Protein AF-A0AAP5HB77-F1 (afdb_monomer_lite)

Secondary structure (DSSP, 8-state):
-HHHH-EEEE-SS-EEEEETTTTEEE--TT-TT--EEEEEEEEETTEEEEEETTEEEEEEEETTEEEEEETT-SS-EEEEE-

Foldseek 3Di:
DLVLVAAWWDDPVWIKHADSVVQWIDTDPVCVPDIFGKAWDDDDPQWTWIDGPNWIKIWRGDRQWTWIDTDPHPGIDIIGGD

Radius of gyration: 11.19 Å; chains: 1; bounding box: 27×27×26 Å

Structure (mmCIF, N/CA/C/O backbone):
data_AF-A0AAP5HB77-F1
#
_entry.id   AF-A0AAP5HB77-F1
#
loop_
_atom_site.group_PDB
_atom_site.id
_atom_site.type_symbol
_atom_site.label_atom_id
_atom_site.label_alt_id
_atom_site.label_comp_id
_atom_site.label_asym_id
_atom_site.label_entity_id
_atom_site.label_seq_id
_atom_site.pdbx_PDB_ins_code
_atom_site.Cartn_x
_atom_site.Cartn_y
_atom_site.Cartn_z
_atom_site.occupancy
_atom_site.B_iso_or_equiv
_atom_site.auth_seq_id
_atom_site.auth_comp_id
_atom_site.auth_asym_id
_atom_site.auth_atom_id
_atom_site.pdbx_PDB_model_num
ATOM 1 N N . MET A 1 1 ? -11.651 1.599 7.606 1.00 88.00 1 MET A N 1
ATOM 2 C CA . MET A 1 1 ? -10.613 0.971 6.767 1.00 88.00 1 MET A CA 1
ATOM 3 C C . MET A 1 1 ? -9.794 1.984 5.972 1.00 88.00 1 MET A C 1
ATOM 5 O O . MET A 1 1 ? -8.600 2.058 6.197 1.00 88.00 1 MET A O 1
ATOM 9 N N . LEU A 1 2 ? -10.400 2.828 5.128 1.00 92.19 2 LEU A N 1
ATOM 10 C CA . LEU A 1 2 ? -9.669 3.787 4.272 1.00 92.19 2 LEU A CA 1
ATOM 11 C C . LEU A 1 2 ? -8.636 4.652 5.016 1.00 92.19 2 LEU A C 1
ATOM 13 O O . LEU A 1 2 ? -7.475 4.693 4.629 1.00 92.19 2 LEU A O 1
ATOM 17 N N . LYS A 1 3 ? -9.018 5.233 6.161 1.00 93.31 3 LYS A N 1
ATOM 18 C CA . LYS A 1 3 ? -8.097 6.003 7.017 1.00 93.31 3 LYS A CA 1
ATOM 19 C C . LYS A 1 3 ? -6.864 5.204 7.464 1.00 93.31 3 LYS A C 1
ATOM 21 O O . LYS A 1 3 ? -5.801 5.777 7.642 1.00 93.31 3 LYS A O 1
ATOM 26 N N . GLN A 1 4 ? -7.001 3.890 7.658 1.00 92.50 4 GLN A N 1
ATOM 27 C CA . GLN A 1 4 ? -5.872 3.028 8.008 1.00 92.50 4 GLN A CA 1
ATOM 28 C C . GLN A 1 4 ? -4.960 2.789 6.812 1.00 92.50 4 GLN A C 1
ATOM 30 O O . GLN A 1 4 ? -3.772 2.634 7.028 1.00 92.50 4 GLN A O 1
ATOM 35 N N . MET A 1 5 ? -5.468 2.774 5.581 1.00 96.00 5 MET A N 1
ATOM 36 C CA . MET A 1 5 ? -4.635 2.600 4.388 1.00 96.00 5 MET A CA 1
ATOM 37 C C . MET A 1 5 ? -3.851 3.861 4.030 1.00 96.00 5 MET A C 1
ATOM 39 O O . MET A 1 5 ? -2.747 3.759 3.505 1.00 96.00 5 MET A O 1
ATOM 43 N N . HIS A 1 6 ? -4.425 5.036 4.297 1.00 97.19 6 HIS A N 1
ATOM 44 C CA . HIS A 1 6 ? -3.823 6.323 3.965 1.00 97.19 6 HIS A CA 1
ATOM 45 C C . HIS A 1 6 ? -2.424 6.465 4.577 1.00 97.19 6 HIS A C 1
ATOM 47 O O . HIS A 1 6 ? -2.243 6.199 5.766 1.00 97.19 6 HIS A O 1
ATOM 53 N N . GLY A 1 7 ? -1.453 6.917 3.788 1.00 96.31 7 GLY A N 1
ATOM 54 C CA . GLY A 1 7 ? -0.099 7.232 4.236 1.00 96.31 7 GLY A CA 1
ATOM 55 C C . GLY A 1 7 ? 0.993 6.665 3.334 1.00 96.31 7 GLY A C 1
ATOM 56 O O . GLY A 1 7 ? 0.734 6.146 2.246 1.00 96.31 7 GLY A O 1
ATOM 57 N N . THR A 1 8 ? 2.232 6.781 3.808 1.00 96.31 8 THR A N 1
ATOM 58 C CA . THR A 1 8 ? 3.403 6.190 3.156 1.00 96.31 8 THR A CA 1
ATOM 59 C C . THR A 1 8 ? 3.794 4.912 3.879 1.00 96.31 8 THR A C 1
ATOM 61 O O . THR A 1 8 ? 3.966 4.896 5.097 1.00 96.31 8 THR A O 1
ATOM 64 N N . TRP A 1 9 ? 3.965 3.849 3.111 1.00 96.81 9 TRP A N 1
ATOM 65 C CA . TRP A 1 9 ? 4.343 2.519 3.557 1.00 96.81 9 TRP A CA 1
ATOM 66 C C . TRP A 1 9 ? 5.674 2.164 2.928 1.00 96.81 9 TRP A C 1
ATOM 68 O O . TRP A 1 9 ? 5.861 2.359 1.726 1.00 96.81 9 TRP A O 1
ATOM 78 N N . ARG A 1 10 ? 6.618 1.668 3.722 1.00 95.31 10 ARG A N 1
ATOM 79 C CA . ARG A 1 10 ? 7.972 1.425 3.233 1.00 95.31 10 ARG A CA 1
ATOM 80 C C . ARG A 1 10 ? 8.615 0.197 3.864 1.00 95.31 10 ARG A C 1
ATOM 82 O O . ARG A 1 10 ? 8.557 0.024 5.077 1.00 95.31 10 ARG A O 1
ATOM 89 N N . SER A 1 11 ? 9.291 -0.586 3.035 1.00 93.56 11 SER A N 1
ATOM 90 C CA . SER A 1 11 ? 10.284 -1.590 3.421 1.00 93.56 11 SER A CA 1
ATOM 91 C C . SER A 1 11 ? 11.654 -1.193 2.843 1.00 93.56 11 SER A C 1
ATOM 93 O O . SER A 1 11 ? 11.837 -0.087 2.323 1.00 93.56 11 SER A O 1
ATOM 95 N N . GLU A 1 12 ? 12.643 -2.081 2.922 1.00 90.06 12 GLU A N 1
ATOM 96 C CA . GLU A 1 12 ? 13.918 -1.894 2.215 1.00 90.06 12 GLU A CA 1
ATOM 97 C C . GLU A 1 12 ? 13.771 -2.003 0.691 1.00 90.06 12 GLU A C 1
ATOM 99 O O . GLU A 1 12 ? 14.573 -1.436 -0.047 1.00 90.06 12 GLU A O 1
ATOM 104 N N . LYS A 1 13 ? 12.739 -2.712 0.217 1.00 89.12 13 LYS A N 1
ATOM 105 C CA . LYS A 1 13 ? 12.553 -3.071 -1.197 1.00 89.12 13 LYS A CA 1
ATOM 106 C C . LYS A 1 13 ? 11.427 -2.294 -1.868 1.00 89.12 13 LYS A C 1
ATOM 108 O O . LYS A 1 13 ? 11.439 -2.139 -3.083 1.00 89.12 13 LYS A O 1
ATOM 113 N N . GLN A 1 14 ? 10.450 -1.839 -1.089 1.00 89.62 14 GLN A N 1
ATOM 114 C CA . GLN A 1 14 ? 9.203 -1.281 -1.592 1.00 89.62 14 GLN A CA 1
ATOM 115 C C . GLN A 1 14 ? 8.883 0.049 -0.920 1.00 89.62 14 GLN A C 1
ATOM 117 O O . GLN A 1 14 ? 9.131 0.259 0.270 1.00 89.62 14 GLN A O 1
ATOM 122 N N . LEU A 1 15 ? 8.268 0.941 -1.690 1.00 92.38 15 LEU A N 1
ATOM 123 C CA . LEU A 1 15 ? 7.627 2.146 -1.191 1.00 92.38 15 LEU A CA 1
ATOM 124 C C . LEU A 1 15 ? 6.259 2.253 -1.844 1.00 92.38 15 LEU A C 1
ATOM 126 O O . LEU A 1 15 ? 6.156 2.212 -3.066 1.00 92.38 15 LEU A O 1
ATOM 130 N N . ILE A 1 16 ? 5.227 2.424 -1.024 1.00 94.81 16 ILE A N 1
ATOM 131 C CA . ILE A 1 16 ? 3.869 2.666 -1.490 1.00 94.81 16 ILE A CA 1
ATOM 132 C C . ILE A 1 16 ? 3.301 3.876 -0.775 1.00 94.81 16 ILE A C 1
ATOM 134 O O . ILE A 1 16 ? 3.182 3.903 0.447 1.00 94.81 16 ILE A O 1
ATOM 138 N N . LEU A 1 17 ? 2.911 4.874 -1.552 1.00 96.50 17 LEU A N 1
ATOM 139 C CA . LEU A 1 17 ? 2.108 5.990 -1.089 1.00 96.50 17 LEU A CA 1
ATOM 140 C C . LEU A 1 17 ? 0.650 5.709 -1.435 1.00 96.50 17 LEU A C 1
ATOM 142 O O . LEU A 1 17 ? 0.335 5.403 -2.584 1.00 96.50 17 LEU A O 1
ATOM 146 N N . ILE A 1 18 ? -0.230 5.838 -0.447 1.00 97.31 18 ILE A N 1
ATOM 147 C CA . ILE A 1 18 ? -1.674 5.680 -0.601 1.00 97.31 18 ILE A CA 1
ATOM 148 C C . ILE A 1 18 ? -2.343 6.954 -0.096 1.00 97.31 18 ILE A C 1
ATOM 150 O O . ILE A 1 18 ? -2.283 7.270 1.089 1.00 97.31 18 ILE A O 1
ATOM 154 N N . ASP A 1 19 ? -3.018 7.664 -0.991 1.00 97.19 19 ASP A N 1
ATOM 155 C CA . ASP A 1 19 ? -3.873 8.801 -0.673 1.00 97.19 19 ASP A CA 1
ATOM 156 C C . ASP A 1 19 ? -5.330 8.398 -0.925 1.00 97.19 19 ASP A C 1
ATOM 158 O O . ASP A 1 19 ? -5.848 8.469 -2.041 1.00 97.19 19 ASP A O 1
ATOM 162 N N . THR A 1 20 ? -6.001 7.936 0.130 1.00 97.31 20 THR A N 1
ATOM 163 C CA . THR A 1 20 ? -7.413 7.534 0.051 1.00 97.31 20 THR A CA 1
ATOM 164 C C . THR A 1 20 ? -8.385 8.707 -0.017 1.00 97.31 20 THR A C 1
ATOM 166 O O . THR A 1 20 ? -9.566 8.478 -0.246 1.00 97.31 20 THR A O 1
ATOM 169 N N . GLU A 1 21 ? -7.940 9.941 0.229 1.00 97.25 21 GLU A N 1
ATOM 170 C CA . GLU A 1 21 ? -8.811 11.120 0.136 1.00 97.25 21 GLU A CA 1
ATOM 171 C C . GLU A 1 21 ? -8.954 11.551 -1.322 1.00 97.25 21 GLU A C 1
ATOM 173 O O . GLU A 1 21 ? -10.046 11.888 -1.774 1.00 97.25 21 GLU A O 1
ATOM 178 N N . ARG A 1 22 ? -7.854 11.474 -2.078 1.00 96.94 22 ARG A N 1
ATOM 179 C CA . ARG A 1 22 ? -7.826 11.787 -3.514 1.00 96.94 22 ARG A CA 1
ATOM 180 C C . ARG A 1 22 ? -7.978 10.567 -4.412 1.00 96.94 22 ARG A C 1
ATOM 182 O O . ARG A 1 22 ? -8.060 10.722 -5.626 1.00 96.94 22 ARG A O 1
ATOM 189 N N . MET A 1 23 ? -8.005 9.367 -3.831 1.00 97.44 23 MET A N 1
ATOM 190 C CA . MET A 1 23 ? -7.979 8.095 -4.557 1.00 97.44 23 MET A CA 1
ATOM 191 C C . MET A 1 23 ? -6.784 8.017 -5.515 1.00 97.44 23 MET A C 1
ATOM 193 O O . MET A 1 23 ? -6.906 7.656 -6.687 1.00 97.44 23 MET A O 1
ATOM 197 N N . LEU A 1 24 ? -5.605 8.335 -4.983 1.00 97.56 24 LEU A N 1
ATOM 198 C CA . LEU A 1 24 ? -4.331 8.302 -5.692 1.00 97.56 24 LEU A CA 1
ATOM 199 C C . LEU A 1 24 ? -3.318 7.430 -4.951 1.00 97.56 24 LEU A C 1
ATOM 201 O O . LEU A 1 24 ? -3.411 7.217 -3.743 1.00 97.56 24 LEU A O 1
ATOM 205 N N . GLY A 1 25 ? -2.313 6.951 -5.670 1.00 97.12 25 GLY A N 1
ATOM 206 C CA . GLY A 1 25 ? -1.190 6.247 -5.075 1.00 97.12 25 GLY A CA 1
ATOM 207 C C . GLY A 1 25 ? 0.087 6.367 -5.889 1.00 97.12 25 GLY A C 1
ATOM 208 O O . GLY A 1 25 ? 0.096 6.913 -6.991 1.00 97.12 25 GLY A O 1
ATOM 209 N N . ASN A 1 26 ? 1.183 5.877 -5.324 1.00 96.06 26 ASN A N 1
ATOM 210 C CA . ASN A 1 26 ? 2.466 5.759 -6.004 1.00 96.06 26 ASN A CA 1
ATOM 211 C C . ASN A 1 26 ? 3.193 4.515 -5.492 1.00 96.06 26 ASN A C 1
ATOM 213 O O . ASN A 1 26 ? 3.186 4.261 -4.293 1.00 96.06 26 ASN A O 1
ATOM 217 N N . ILE A 1 27 ? 3.815 3.771 -6.397 1.00 93.81 27 ILE A N 1
ATOM 218 C CA . ILE A 1 27 ? 4.583 2.552 -6.115 1.00 93.81 27 ILE A CA 1
ATOM 219 C C . ILE A 1 27 ? 6.030 2.637 -6.631 1.00 93.81 27 ILE A C 1
ATOM 221 O O . ILE A 1 27 ? 6.758 1.649 -6.610 1.00 93.81 27 ILE A O 1
ATOM 225 N N . ASP A 1 28 ? 6.439 3.795 -7.153 1.00 89.81 28 ASP A N 1
ATOM 226 C CA . ASP A 1 28 ? 7.749 4.030 -7.748 1.00 89.81 28 ASP A CA 1
ATOM 227 C C . ASP A 1 28 ? 8.509 5.104 -6.959 1.00 89.81 28 ASP A C 1
ATOM 229 O O . ASP A 1 28 ? 8.207 6.301 -7.002 1.00 89.81 28 ASP A O 1
ATOM 233 N N . VAL A 1 29 ? 9.546 4.662 -6.246 1.00 84.62 29 VAL A N 1
ATOM 234 C CA . VAL A 1 29 ? 10.428 5.535 -5.461 1.00 84.62 29 VAL A CA 1
ATOM 235 C C . VAL A 1 29 ? 11.250 6.487 -6.336 1.00 84.62 29 VAL A C 1
ATOM 237 O O . VAL A 1 29 ? 11.629 7.564 -5.881 1.00 84.62 29 VAL A O 1
ATOM 240 N N . THR A 1 30 ? 11.508 6.124 -7.594 1.00 88.12 30 THR A N 1
ATOM 241 C CA . THR A 1 30 ? 12.299 6.942 -8.526 1.00 88.12 30 THR A CA 1
ATOM 242 C C . THR A 1 30 ? 11.496 8.113 -9.089 1.00 88.12 30 THR A C 1
ATOM 244 O O . THR A 1 30 ? 12.069 9.081 -9.589 1.00 88.12 30 THR A O 1
ATOM 247 N N . ARG A 1 31 ? 10.164 8.068 -8.957 1.00 88.06 31 ARG A N 1
ATOM 248 C CA . ARG A 1 31 ? 9.236 9.096 -9.440 1.00 88.06 31 ARG A CA 1
ATOM 249 C C . ARG A 1 31 ? 8.346 9.595 -8.301 1.00 88.06 31 ARG A C 1
ATOM 251 O O . ARG A 1 31 ? 7.135 9.379 -8.313 1.00 88.06 31 ARG A O 1
ATOM 258 N N . PRO A 1 32 ? 8.902 10.324 -7.319 1.00 81.25 32 PRO A N 1
ATOM 259 C CA . PRO A 1 32 ? 8.209 10.657 -6.072 1.00 81.25 32 PRO A CA 1
ATOM 260 C C . PRO A 1 32 ? 6.987 11.570 -6.247 1.00 81.25 32 PRO A C 1
ATOM 262 O O . PRO A 1 32 ? 6.141 11.630 -5.354 1.00 81.25 32 PRO A O 1
ATOM 265 N N . PHE A 1 33 ? 6.856 12.257 -7.386 1.00 85.75 33 PHE A N 1
ATOM 266 C CA . PHE A 1 33 ? 5.715 13.122 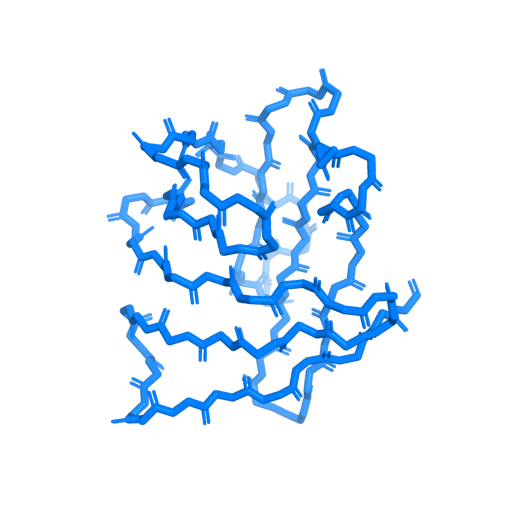-7.709 1.00 85.75 33 PHE A CA 1
ATOM 267 C C . PHE A 1 33 ? 4.666 12.456 -8.603 1.00 85.75 33 PHE A C 1
ATOM 269 O O . PHE A 1 33 ? 3.557 12.974 -8.706 1.00 85.75 33 PHE A O 1
ATOM 276 N N . GLN A 1 34 ? 4.976 11.310 -9.220 1.00 90.44 34 GLN A N 1
ATOM 277 C CA . GLN A 1 34 ? 3.994 10.585 -10.020 1.00 90.44 34 GLN A CA 1
ATOM 278 C C . GLN A 1 34 ? 2.869 10.084 -9.110 1.00 90.44 34 GLN A C 1
ATOM 280 O O . GLN A 1 34 ? 3.106 9.628 -7.990 1.00 90.44 34 GLN A O 1
ATOM 285 N N . ARG A 1 35 ? 1.628 10.213 -9.568 1.00 94.56 35 ARG A N 1
ATOM 286 C CA . ARG A 1 35 ? 0.451 9.695 -8.877 1.00 94.56 35 ARG A CA 1
ATOM 287 C C . ARG A 1 35 ? -0.410 8.981 -9.897 1.00 94.56 35 ARG A C 1
ATOM 289 O O . ARG A 1 35 ? -0.792 9.579 -10.897 1.00 94.56 35 ARG A O 1
ATOM 296 N N . ASP A 1 36 ? -0.716 7.728 -9.617 1.00 97.00 36 ASP A N 1
ATOM 297 C CA . ASP A 1 36 ? -1.644 6.934 -10.405 1.00 97.00 36 ASP A CA 1
ATOM 298 C C . ASP A 1 36 ? -2.965 6.787 -9.651 1.00 97.00 36 ASP A C 1
ATOM 300 O O . ASP A 1 36 ? -3.021 6.926 -8.427 1.00 97.00 36 ASP A O 1
ATOM 304 N N . ALA A 1 37 ? -4.038 6.486 -10.379 1.00 97.25 37 ALA A N 1
ATOM 305 C CA . ALA A 1 37 ? -5.336 6.226 -9.770 1.00 97.25 37 ALA A CA 1
ATOM 306 C C . ALA A 1 37 ? -5.257 5.019 -8.822 1.00 97.25 37 ALA A C 1
ATOM 308 O O . ALA A 1 37 ? -4.866 3.926 -9.241 1.00 97.25 37 ALA A O 1
ATOM 309 N N . LEU A 1 38 ? -5.683 5.217 -7.574 1.00 98.06 38 LEU A N 1
ATOM 310 C CA . LEU A 1 38 ? -5.950 4.144 -6.625 1.00 98.06 38 LEU A CA 1
ATOM 311 C C . LEU A 1 38 ? -7.356 3.610 -6.891 1.00 98.06 38 LEU A C 1
ATOM 313 O O . LEU A 1 38 ? -8.340 4.343 -6.789 1.00 98.06 38 LEU A O 1
ATOM 317 N N . ARG A 1 39 ? -7.470 2.319 -7.190 1.00 98.06 39 ARG A N 1
ATOM 318 C CA . ARG A 1 39 ? -8.765 1.643 -7.333 1.00 98.06 39 ARG A CA 1
ATOM 319 C C . ARG A 1 39 ? -8.894 0.569 -6.273 1.00 98.06 39 ARG A C 1
ATOM 321 O O . ARG A 1 39 ? -8.086 -0.349 -6.227 1.00 98.06 39 ARG A O 1
ATOM 328 N N . LEU A 1 40 ? -9.922 0.665 -5.443 1.00 97.31 40 LEU A N 1
ATOM 329 C CA . LEU A 1 40 ? -10.251 -0.371 -4.469 1.00 97.31 40 LEU A CA 1
ATOM 330 C C . LEU A 1 40 ? -11.137 -1.405 -5.162 1.00 97.31 40 LEU A C 1
ATOM 332 O O . LEU A 1 40 ? -12.118 -1.041 -5.809 1.00 97.31 40 LEU A O 1
ATOM 336 N N . ARG A 1 41 ? -10.754 -2.677 -5.084 1.00 97.50 41 ARG A N 1
ATOM 337 C CA . ARG A 1 41 ? -11.465 -3.792 -5.720 1.00 97.50 41 ARG A CA 1
ATOM 338 C C . ARG A 1 41 ? -12.313 -4.559 -4.722 1.00 97.50 41 ARG A C 1
ATOM 340 O O . ARG A 1 41 ? -13.437 -4.911 -5.051 1.00 97.50 41 ARG A O 1
ATOM 347 N N . ASP A 1 42 ? -11.782 -4.777 -3.525 1.00 97.44 42 ASP A N 1
ATOM 348 C CA . ASP A 1 42 ? -12.495 -5.429 -2.432 1.00 97.44 42 ASP A CA 1
ATOM 349 C C . ASP A 1 42 ? -11.947 -4.975 -1.074 1.00 97.44 42 ASP A C 1
ATOM 351 O O . ASP A 1 42 ? -10.764 -4.642 -0.956 1.00 97.44 42 ASP A O 1
ATOM 355 N N . ILE A 1 43 ? -12.810 -4.957 -0.057 1.00 96.50 43 ILE A N 1
ATOM 356 C CA . ILE A 1 43 ? -12.460 -4.635 1.328 1.00 96.50 43 ILE A CA 1
ATOM 357 C C . ILE A 1 43 ? -13.144 -5.647 2.246 1.00 96.50 43 ILE A C 1
ATOM 359 O O . ILE A 1 43 ? -14.359 -5.599 2.435 1.00 96.50 43 ILE A O 1
ATOM 363 N N . SER A 1 44 ? -12.346 -6.492 2.897 1.00 95.44 44 SER A N 1
ATOM 364 C CA . SER A 1 44 ? -12.825 -7.490 3.853 1.00 95.44 44 SER A CA 1
ATOM 365 C C . SER A 1 44 ? -12.038 -7.399 5.160 1.00 95.44 44 SER A C 1
ATOM 367 O O . SER A 1 44 ? -10.893 -7.842 5.283 1.00 95.44 44 SER A O 1
ATOM 369 N N . GLY A 1 45 ? -12.641 -6.751 6.160 1.00 93.88 45 GLY A N 1
ATOM 370 C CA . GLY A 1 45 ? -12.000 -6.492 7.448 1.00 93.88 45 GLY A CA 1
ATOM 371 C C . GLY A 1 45 ? -10.732 -5.642 7.303 1.00 93.88 45 GLY A C 1
ATOM 372 O O . GLY A 1 45 ? -10.809 -4.457 6.983 1.00 93.88 45 GLY A O 1
ATOM 373 N N . ARG A 1 46 ? -9.571 -6.251 7.577 1.00 95.62 46 ARG A N 1
ATOM 374 C CA . ARG A 1 46 ? -8.236 -5.630 7.453 1.00 95.62 46 ARG A CA 1
ATOM 375 C C . ARG A 1 46 ? -7.539 -5.933 6.125 1.00 95.62 46 ARG A C 1
ATOM 377 O O . ARG A 1 46 ? -6.468 -5.388 5.867 1.00 95.62 46 ARG A O 1
ATOM 384 N N . MET A 1 47 ? -8.127 -6.795 5.301 1.00 97.31 47 MET A N 1
ATOM 385 C CA . MET A 1 47 ? -7.625 -7.134 3.977 1.00 97.31 47 MET A CA 1
ATOM 386 C C . MET A 1 47 ? -8.266 -6.223 2.930 1.00 97.31 47 MET A C 1
ATOM 388 O O . MET A 1 47 ? -9.474 -5.985 2.954 1.00 97.31 47 MET A O 1
ATOM 392 N N . VAL A 1 48 ? -7.455 -5.717 2.005 1.00 97.94 48 VAL A N 1
ATOM 393 C CA . VAL A 1 48 ? -7.904 -4.884 0.888 1.00 97.94 48 VAL A CA 1
ATOM 394 C C . VAL A 1 48 ? -7.230 -5.345 -0.383 1.00 97.94 48 VAL A C 1
ATOM 396 O O . VAL A 1 48 ? -6.005 -5.454 -0.432 1.00 97.94 48 VAL A O 1
ATOM 399 N N . VAL A 1 49 ? -8.025 -5.546 -1.426 1.00 97.94 49 VAL A N 1
ATOM 400 C CA . VAL A 1 49 ? -7.524 -5.717 -2.787 1.00 97.94 49 VAL A CA 1
ATOM 401 C C . VAL A 1 49 ? -7.604 -4.365 -3.479 1.00 97.94 49 VAL A C 1
ATOM 403 O O . VAL A 1 49 ? -8.675 -3.756 -3.539 1.00 97.94 49 VAL A O 1
ATOM 406 N N . PHE A 1 50 ? -6.484 -3.870 -3.992 1.00 97.88 50 PHE A N 1
ATOM 407 C CA . PHE A 1 50 ? -6.419 -2.557 -4.628 1.00 97.88 50 PHE A CA 1
ATOM 408 C C . PHE A 1 50 ? -5.460 -2.540 -5.815 1.00 97.88 50 PHE A C 1
ATOM 410 O O . PHE A 1 50 ? -4.634 -3.431 -5.983 1.00 97.88 50 PHE A O 1
ATOM 417 N N . GLU A 1 51 ? -5.587 -1.520 -6.655 1.00 98.00 51 GLU A N 1
ATOM 418 C CA . GLU A 1 51 ? -4.732 -1.300 -7.815 1.00 98.00 51 GLU A CA 1
ATOM 419 C C . GLU A 1 51 ? -4.169 0.119 -7.828 1.00 98.00 51 GLU A C 1
ATOM 421 O O . GLU A 1 51 ? -4.890 1.071 -7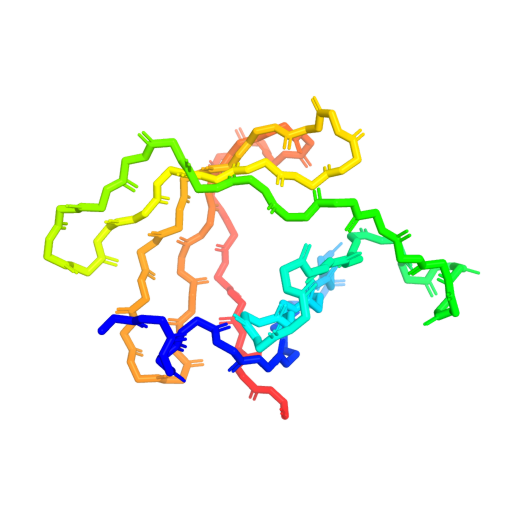.525 1.00 98.00 51 GLU A O 1
ATOM 426 N N . ILE A 1 52 ? -2.900 0.253 -8.224 1.00 96.62 52 ILE A N 1
ATOM 427 C CA . ILE A 1 52 ? -2.206 1.527 -8.467 1.00 96.62 52 ILE A CA 1
ATOM 428 C C . ILE A 1 52 ? -1.388 1.358 -9.750 1.00 96.62 52 ILE A C 1
ATOM 430 O O . ILE A 1 52 ? -0.642 0.391 -9.886 1.00 96.62 52 ILE A O 1
ATOM 434 N N . GLY A 1 53 ? -1.546 2.266 -10.716 1.00 91.38 53 GLY A N 1
ATOM 435 C CA . GLY A 1 53 ? -0.757 2.229 -11.959 1.00 91.38 53 GLY A CA 1
ATOM 436 C C . GLY A 1 53 ? -0.951 0.949 -12.786 1.00 91.38 53 GLY A C 1
ATOM 437 O O . GLY A 1 53 ? -0.035 0.506 -13.468 1.00 91.38 53 GLY A O 1
ATOM 438 N N . GLY A 1 54 ? -2.125 0.313 -12.682 1.00 92.06 54 GLY A N 1
ATOM 439 C CA . GLY A 1 54 ? -2.435 -0.953 -13.359 1.00 92.06 54 GLY A CA 1
ATOM 440 C C . GLY A 1 54 ? -1.885 -2.209 -12.673 1.00 92.06 54 GLY A C 1
ATOM 441 O O . GLY A 1 54 ? -2.202 -3.306 -13.118 1.00 92.06 54 GLY A O 1
ATOM 442 N N . LYS A 1 55 ? -1.122 -2.064 -11.583 1.00 95.00 55 LYS A N 1
ATOM 443 C CA . LYS A 1 55 ? -0.650 -3.179 -10.755 1.00 95.00 55 LYS A CA 1
ATOM 444 C C . LYS A 1 55 ? -1.632 -3.468 -9.633 1.00 95.00 55 LYS A C 1
ATOM 446 O O . LYS A 1 55 ? -2.118 -2.527 -9.003 1.00 95.00 55 LYS A O 1
ATOM 451 N N . ARG A 1 56 ? -1.911 -4.745 -9.380 1.00 97.06 56 ARG A N 1
ATOM 452 C CA . ARG A 1 56 ? -2.830 -5.220 -8.343 1.00 97.06 56 ARG A CA 1
ATOM 453 C C . ARG A 1 56 ? -2.071 -5.723 -7.122 1.00 97.06 56 ARG A C 1
ATOM 455 O O . ARG A 1 56 ? -1.089 -6.454 -7.229 1.00 97.06 56 ARG A O 1
ATOM 462 N N . PHE A 1 57 ? -2.598 -5.373 -5.955 1.00 97.31 57 PHE A N 1
ATOM 463 C CA . PHE A 1 57 ? -2.054 -5.732 -4.657 1.00 97.31 57 PHE A CA 1
ATOM 464 C C . PHE A 1 57 ? -3.139 -6.256 -3.723 1.00 97.31 57 PHE A C 1
ATOM 466 O O . PHE A 1 57 ? -4.303 -5.852 -3.801 1.00 97.31 57 PHE A O 1
ATOM 473 N N . ILE A 1 58 ? -2.723 -7.116 -2.798 1.00 97.75 58 ILE A N 1
ATOM 474 C CA . ILE A 1 58 ? -3.499 -7.525 -1.633 1.00 97.75 58 ILE A CA 1
ATOM 475 C C . ILE A 1 58 ? -2.739 -7.026 -0.407 1.00 97.75 58 ILE A C 1
ATOM 477 O O . ILE A 1 58 ? -1.604 -7.427 -0.155 1.00 97.75 58 ILE A O 1
ATOM 481 N N . GLY A 1 59 ? -3.355 -6.111 0.336 1.00 97.25 59 GLY A N 1
ATOM 482 C CA . GLY A 1 59 ? -2.792 -5.528 1.546 1.00 97.25 59 GLY A CA 1
ATOM 483 C C . GL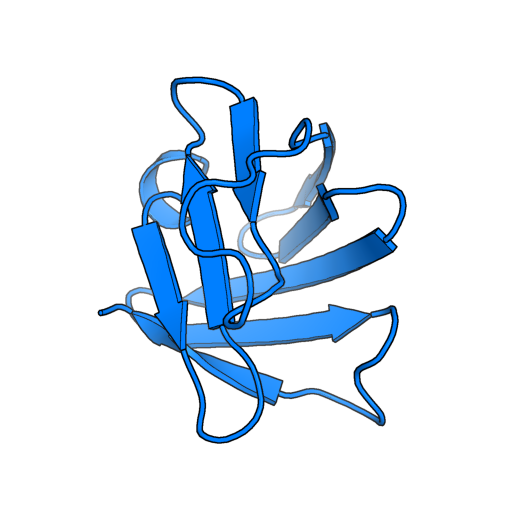Y A 1 59 ? -3.558 -5.970 2.781 1.00 97.25 59 GLY A C 1
ATOM 484 O O . GLY A 1 59 ? -4.774 -5.802 2.844 1.00 97.25 59 GLY A O 1
ATOM 485 N N . PHE A 1 60 ? -2.852 -6.486 3.781 1.00 97.50 60 PHE A N 1
ATOM 486 C CA . PHE A 1 60 ? -3.366 -6.655 5.133 1.00 97.50 60 PHE A CA 1
ATOM 487 C C . PHE A 1 60 ? -2.815 -5.535 6.016 1.00 97.50 60 PHE A C 1
ATOM 489 O O . PHE A 1 60 ? -1.615 -5.490 6.291 1.00 97.50 60 PHE A O 1
ATOM 496 N N . PHE A 1 61 ? -3.691 -4.622 6.434 1.00 97.31 61 PHE A N 1
ATOM 497 C CA . PHE A 1 61 ? -3.317 -3.447 7.219 1.00 97.31 61 PHE A CA 1
ATOM 498 C C . PHE A 1 61 ? -3.556 -3.700 8.708 1.00 97.31 61 PHE A C 1
ATOM 500 O O . PHE A 1 61 ? -4.693 -3.897 9.144 1.00 97.31 61 PHE A O 1
ATOM 507 N N . ASP A 1 62 ? -2.494 -3.624 9.507 1.00 96.12 62 ASP A N 1
ATOM 508 C CA . ASP A 1 62 ? -2.564 -3.690 10.963 1.00 96.12 62 ASP A CA 1
ATOM 509 C C . ASP A 1 62 ? -1.769 -2.550 11.601 1.00 96.12 62 ASP A C 1
ATOM 511 O O . ASP A 1 62 ? -0.551 -2.602 11.753 1.00 96.12 62 ASP A O 1
ATOM 515 N N . ARG A 1 63 ? -2.484 -1.490 11.997 1.00 93.69 63 ARG A N 1
ATOM 516 C CA . ARG A 1 63 ? -1.921 -0.282 12.623 1.00 93.69 63 ARG A CA 1
ATOM 517 C C . ARG A 1 63 ? -0.838 0.376 11.751 1.00 93.69 63 ARG A C 1
ATOM 519 O O . ARG A 1 63 ? -1.170 1.165 10.861 1.00 93.69 63 ARG A O 1
ATOM 526 N N . ASN A 1 64 ? 0.428 0.075 12.032 1.00 96.31 64 ASN A N 1
ATOM 527 C CA . ASN A 1 64 ? 1.611 0.618 11.363 1.00 96.31 64 ASN A CA 1
ATOM 528 C C . ASN A 1 64 ? 2.298 -0.403 10.456 1.00 96.31 64 ASN A C 1
ATOM 530 O O . ASN A 1 64 ? 3.279 -0.054 9.811 1.00 96.31 64 ASN A O 1
ATOM 534 N N . GLU A 1 65 ? 1.767 -1.618 10.370 1.00 97.75 65 GLU A N 1
ATOM 535 C CA . GLU A 1 65 ? 2.254 -2.663 9.487 1.00 97.75 65 GLU A CA 1
ATOM 536 C C . GLU A 1 65 ? 1.288 -2.862 8.315 1.00 97.75 65 GLU A C 1
ATOM 538 O O . GLU A 1 65 ? 0.065 -2.912 8.481 1.00 97.75 65 GLU A O 1
ATOM 543 N N . LEU A 1 66 ? 1.853 -2.985 7.121 1.00 97.69 66 LEU A N 1
ATOM 544 C CA . LEU A 1 66 ? 1.174 -3.423 5.915 1.00 97.69 66 LEU A CA 1
ATOM 545 C C . LEU A 1 66 ? 1.893 -4.663 5.401 1.00 97.69 66 LEU A C 1
ATOM 547 O O . LEU A 1 66 ? 3.002 -4.570 4.879 1.00 97.69 66 LEU A O 1
ATOM 551 N N . ARG A 1 67 ? 1.243 -5.821 5.501 1.00 97.56 67 ARG A N 1
ATOM 552 C CA . ARG A 1 67 ? 1.682 -7.013 4.775 1.00 97.56 67 ARG A CA 1
ATOM 553 C C . ARG A 1 67 ? 1.095 -6.967 3.375 1.00 97.56 67 ARG A C 1
ATOM 555 O O . ARG A 1 67 ? -0.122 -6.892 3.222 1.00 97.56 67 ARG A O 1
ATOM 562 N N . LEU A 1 68 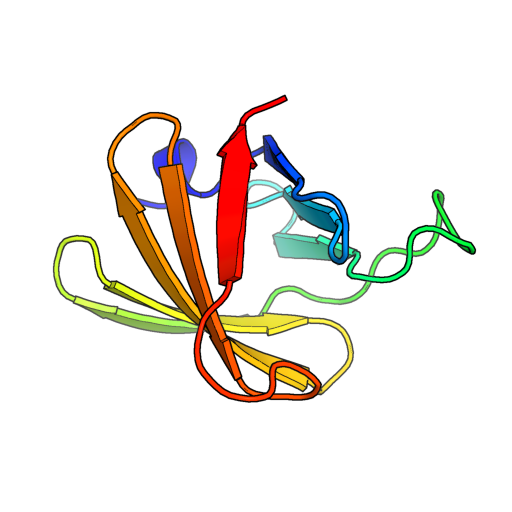? 1.954 -7.011 2.373 1.00 96.75 68 LEU A N 1
ATOM 563 C CA . LEU A 1 68 ? 1.600 -6.753 0.990 1.00 96.75 68 LEU A CA 1
ATOM 564 C C . LEU A 1 68 ? 2.025 -7.910 0.094 1.00 96.75 68 LEU A C 1
ATOM 566 O O . LEU A 1 68 ? 3.171 -8.347 0.148 1.00 96.75 68 LEU A O 1
ATOM 570 N N . THR A 1 69 ? 1.123 -8.363 -0.766 1.00 97.00 69 THR A N 1
ATOM 571 C CA . THR A 1 69 ? 1.412 -9.290 -1.867 1.00 97.00 69 THR A CA 1
ATOM 572 C C . THR A 1 69 ? 0.879 -8.708 -3.174 1.00 97.00 69 THR A C 1
ATOM 574 O O . THR A 1 69 ? 0.034 -7.807 -3.156 1.00 97.00 69 THR A O 1
ATOM 577 N N . GLY A 1 70 ? 1.366 -9.191 -4.317 1.00 93.94 70 GLY A N 1
ATOM 578 C CA . GLY A 1 70 ? 0.880 -8.762 -5.630 1.00 93.94 70 GLY A CA 1
ATOM 579 C C . GLY A 1 70 ? 1.987 -8.546 -6.653 1.00 93.94 70 GLY A C 1
ATOM 580 O O . GLY A 1 70 ? 3.086 -9.088 -6.535 1.00 93.94 70 GLY A O 1
ATOM 581 N N . ASP A 1 71 ? 1.682 -7.745 -7.669 1.00 90.62 71 ASP A N 1
ATOM 582 C CA . ASP A 1 71 ? 2.562 -7.563 -8.822 1.00 90.62 71 ASP A CA 1
ATOM 583 C C . ASP A 1 71 ? 3.925 -6.971 -8.432 1.00 90.62 71 ASP A C 1
ATOM 585 O O . ASP A 1 71 ? 4.026 -5.865 -7.895 1.00 90.62 71 ASP A O 1
ATOM 589 N N . GLY A 1 72 ? 4.999 -7.688 -8.770 1.00 83.69 72 GLY A N 1
ATOM 590 C CA . GLY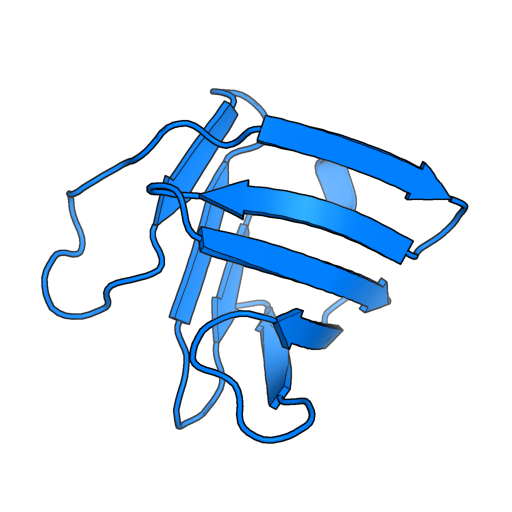 A 1 72 ? 6.372 -7.283 -8.452 1.00 83.69 72 GLY A CA 1
ATOM 591 C C . GLY A 1 72 ? 6.822 -7.615 -7.024 1.00 83.69 72 GLY A C 1
ATOM 592 O O . GLY A 1 72 ? 7.876 -7.139 -6.601 1.00 83.69 72 GLY A O 1
ATOM 593 N N . ILE A 1 73 ? 6.057 -8.431 -6.291 1.00 86.31 73 ILE A N 1
ATOM 594 C CA . ILE A 1 73 ? 6.401 -8.939 -4.958 1.00 86.31 73 ILE A CA 1
ATOM 595 C C . ILE A 1 73 ? 6.497 -10.463 -5.050 1.00 86.31 73 ILE A C 1
ATOM 597 O O . ILE A 1 73 ? 5.521 -11.118 -5.393 1.00 86.31 73 ILE A O 1
ATOM 601 N N . ALA A 1 74 ? 7.681 -11.020 -4.774 1.00 78.94 74 ALA A N 1
ATOM 602 C CA . ALA A 1 74 ? 7.956 -12.446 -4.979 1.00 78.94 74 ALA A CA 1
ATOM 603 C C . ALA A 1 74 ? 7.094 -13.371 -4.098 1.00 78.94 74 ALA A C 1
ATOM 605 O O . ALA A 1 74 ? 6.668 -14.413 -4.574 1.00 78.94 74 ALA A O 1
ATOM 606 N N . ASP A 1 75 ? 6.795 -12.955 -2.863 1.00 84.94 75 ASP A N 1
ATOM 607 C CA . ASP A 1 75 ? 5.920 -13.679 -1.932 1.00 84.94 75 ASP A CA 1
ATOM 608 C C . ASP A 1 75 ? 5.014 -12.683 -1.196 1.00 84.94 75 ASP A C 1
ATOM 610 O O . ASP A 1 75 ? 3.893 -12.381 -1.603 1.00 84.94 75 ASP A O 1
ATOM 614 N N . SER A 1 76 ? 5.550 -12.100 -0.126 1.00 91.75 76 SER A N 1
ATOM 615 C CA . SER A 1 76 ? 4.956 -11.010 0.631 1.00 91.75 76 SER A CA 1
ATOM 616 C C . SER A 1 76 ? 6.055 -10.091 1.131 1.00 91.75 76 SER A C 1
ATOM 618 O O . SER A 1 76 ? 7.135 -10.565 1.481 1.00 91.75 76 SER A O 1
ATOM 620 N N . ASP A 1 77 ? 5.771 -8.800 1.202 1.00 95.44 77 ASP A N 1
ATOM 621 C CA . ASP A 1 77 ? 6.637 -7.825 1.849 1.00 95.44 77 ASP A CA 1
ATOM 622 C C . ASP A 1 77 ? 5.909 -7.193 3.035 1.00 95.44 77 ASP A C 1
ATOM 624 O O . ASP A 1 77 ? 4.684 -7.055 3.031 1.00 95.44 77 ASP A O 1
ATOM 628 N N . VAL A 1 78 ? 6.663 -6.830 4.067 1.00 96.88 78 VAL A N 1
ATOM 629 C CA . VAL A 1 78 ? 6.133 -6.169 5.258 1.00 96.88 78 VAL A CA 1
ATOM 630 C C . VAL A 1 78 ? 6.617 -4.728 5.248 1.00 96.88 78 VAL A C 1
ATOM 632 O O . VAL A 1 78 ? 7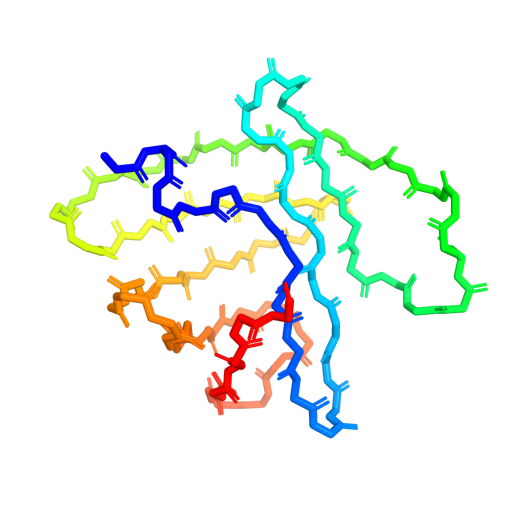.796 -4.439 5.441 1.00 96.88 78 VAL A O 1
ATOM 635 N N . LEU A 1 79 ? 5.688 -3.812 5.006 1.00 96.75 79 LEU A N 1
ATOM 636 C CA . LEU A 1 79 ? 5.938 -2.386 4.935 1.00 96.75 79 LEU A CA 1
ATOM 637 C C . LEU A 1 79 ? 5.538 -1.734 6.256 1.00 96.75 79 LEU A C 1
ATOM 639 O O . LEU A 1 79 ? 4.494 -2.038 6.829 1.00 96.75 79 LEU A O 1
ATOM 643 N N . GLN A 1 80 ? 6.353 -0.791 6.712 1.00 98.00 80 GLN A N 1
ATOM 644 C CA . GLN A 1 80 ? 6.079 0.001 7.903 1.00 98.00 80 GLN A CA 1
ATOM 645 C C . GLN A 1 80 ? 5.567 1.381 7.506 1.00 98.00 80 GLN A C 1
ATOM 647 O O . GLN A 1 80 ? 6.037 1.981 6.532 1.00 98.00 80 GLN A O 1
ATOM 652 N N . ARG A 1 81 ? 4.607 1.894 8.273 1.00 97.06 81 ARG A N 1
ATOM 653 C CA . ARG A 1 81 ? 4.121 3.264 8.129 1.00 97.06 81 ARG A CA 1
ATOM 654 C C . ARG A 1 81 ? 5.250 4.247 8.450 1.00 97.06 81 ARG A C 1
ATOM 656 O O . ARG A 1 81 ? 5.927 4.102 9.468 1.00 97.06 81 ARG A O 1
ATOM 663 N N . ARG A 1 82 ? 5.436 5.234 7.577 1.00 90.75 82 ARG A N 1
ATOM 664 C CA . ARG A 1 82 ? 6.370 6.355 7.732 1.00 90.75 82 ARG A CA 1
ATOM 665 C C . ARG A 1 82 ? 5.637 7.648 8.050 1.00 90.75 82 ARG A C 1
ATOM 667 O O . ARG A 1 82 ? 4.495 7.808 7.560 1.00 90.75 82 ARG A O 1
#

Sequence (82 aa):
MLKQMHGTWRSEKQLILIDTERMLGNIDVTRPFQRDALRLRDISGRMVVFEIGGKRFIGFFDRNELRLTGDGIADSDVLQRR

pLDDT: mean 94.28, std 4.3, range [78.94, 98.06]